Protein AF-A0A1Z8S0R2-F1 (afdb_monomer_lite)

Foldseek 3Di:
DVVLVVCVVVVNNLVSQLVVQLALVSQVVCVVVQFHRDDPNDGHPVRVVVCVVVVVPGSCNVVVVVCVVVVVVVVVVVCVVVCVVVVVVVVVVVVVVVVVVVVVVVVVVVVVVVVVVVVVVVVVVVCVVPDDDDDDDDDDDDDDDDPPPDDDPPDDDD

Sequence (158 aa):
MKLSKLLNDYGMKVAAVAMLCQDPRVFEAMEQAGTPCPFEGKIGSDAKAQWNKYDIERPDYDKYVEKMDDRLKIDERIMKEEGILEENESLKTDINTVAKENKKLEKQIEKLEKMQLDLVKEADKKSQVTGVKLDEVVVEELPPYDVHEGFEEKKSKD

Structure (mmCIF, N/CA/C/O backbone):
data_AF-A0A1Z8S0R2-F1
#
_entry.id   AF-A0A1Z8S0R2-F1
#
loop_
_atom_site.group_PDB
_atom_site.id
_atom_site.type_symbol
_atom_site.label_atom_id
_atom_site.label_alt_id
_atom_site.label_comp_id
_atom_site.label_asym_id
_atom_site.label_entity_id
_atom_site.label_seq_id
_atom_site.pdbx_PDB_ins_code
_atom_site.Cartn_x
_atom_site.Cartn_y
_atom_site.Cartn_z
_atom_site.occupancy
_atom_site.B_iso_or_equiv
_atom_site.auth_seq_id
_atom_site.auth_comp_id
_atom_site.auth_asym_id
_atom_site.auth_atom_id
_atom_site.pdbx_PDB_model_num
ATOM 1 N N . MET A 1 1 ? 23.336 -1.175 -15.674 1.00 65.88 1 MET A N 1
ATOM 2 C CA . MET A 1 1 ? 22.489 -0.029 -16.093 1.00 65.88 1 MET A CA 1
ATOM 3 C C . MET A 1 1 ? 22.580 0.377 -17.575 1.00 65.88 1 MET A C 1
ATOM 5 O O . MET A 1 1 ? 21.781 1.204 -17.993 1.00 65.88 1 MET A O 1
ATOM 9 N N . LYS A 1 2 ? 23.460 -0.197 -18.420 1.00 84.75 2 LYS A N 1
ATOM 10 C CA . LYS A 1 2 ? 23.500 0.159 -19.860 1.00 84.75 2 LYS A CA 1
ATOM 11 C C . LYS A 1 2 ? 22.214 -0.215 -20.622 1.00 84.75 2 LYS A C 1
ATOM 13 O O . LYS A 1 2 ? 21.801 0.520 -21.510 1.00 84.75 2 LYS A O 1
ATOM 18 N N . LEU A 1 3 ? 21.564 -1.316 -20.234 1.00 87.62 3 LEU A N 1
ATOM 19 C CA . LEU A 1 3 ? 20.346 -1.808 -20.884 1.00 87.62 3 LEU A CA 1
ATOM 20 C C . LEU A 1 3 ? 19.132 -0.894 -20.657 1.00 87.62 3 LEU A C 1
ATOM 22 O O . LEU A 1 3 ? 18.419 -0.593 -21.604 1.00 87.62 3 LEU A O 1
ATOM 26 N N . SER A 1 4 ? 18.931 -0.392 -19.435 1.00 89.50 4 SER A N 1
ATOM 27 C CA . SER A 1 4 ? 17.806 0.500 -19.119 1.00 89.50 4 SER A CA 1
ATOM 28 C C . SER A 1 4 ? 17.849 1.792 -19.940 1.00 89.50 4 SER A C 1
ATOM 30 O O . SER A 1 4 ? 16.819 2.242 -20.428 1.00 89.50 4 SER A O 1
ATOM 32 N N . LYS A 1 5 ? 19.047 2.353 -20.167 1.00 92.19 5 LYS A N 1
ATOM 33 C CA . LYS A 1 5 ? 19.219 3.518 -21.045 1.00 92.19 5 LYS A CA 1
ATOM 34 C C . LYS A 1 5 ? 18.800 3.203 -22.484 1.00 92.19 5 LYS A C 1
ATOM 36 O O . LYS A 1 5 ? 18.013 3.945 -23.053 1.00 92.19 5 LYS A O 1
ATOM 41 N N . LEU A 1 6 ? 19.265 2.080 -23.031 1.00 93.88 6 LEU A N 1
ATOM 42 C CA . LEU A 1 6 ? 18.921 1.653 -24.388 1.00 93.88 6 LEU A CA 1
ATOM 43 C C . LEU A 1 6 ? 17.405 1.436 -24.563 1.00 93.88 6 LEU A C 1
ATOM 45 O O . LEU A 1 6 ? 16.828 1.898 -25.541 1.00 93.88 6 LEU A O 1
ATOM 49 N N . LEU A 1 7 ? 16.747 0.776 -23.602 1.00 94.19 7 LEU A N 1
ATOM 50 C CA . LEU A 1 7 ? 15.291 0.576 -23.618 1.00 94.19 7 LEU A CA 1
ATOM 51 C C . LEU A 1 7 ? 14.530 1.908 -23.592 1.00 94.19 7 LEU A C 1
ATOM 53 O O . LEU A 1 7 ? 13.538 2.065 -24.302 1.00 94.19 7 LEU A O 1
ATOM 57 N N . ASN A 1 8 ? 15.009 2.872 -22.805 1.00 93.88 8 ASN A N 1
ATOM 58 C CA . ASN A 1 8 ? 14.423 4.205 -22.747 1.00 93.88 8 ASN A CA 1
ATOM 59 C C . ASN A 1 8 ? 14.596 4.965 -24.072 1.00 93.88 8 ASN A C 1
ATOM 61 O O . ASN A 1 8 ? 13.645 5.591 -24.538 1.00 93.88 8 ASN A O 1
ATOM 65 N N . ASP A 1 9 ? 15.774 4.870 -24.693 1.00 95.25 9 ASP A N 1
ATOM 66 C CA . ASP A 1 9 ? 16.077 5.514 -25.977 1.00 95.25 9 ASP A CA 1
ATOM 67 C C . ASP A 1 9 ? 15.225 4.917 -27.123 1.00 95.25 9 ASP A C 1
ATOM 69 O O . ASP A 1 9 ? 14.804 5.645 -28.019 1.00 95.25 9 ASP A O 1
ATOM 73 N N . TYR A 1 10 ? 14.861 3.629 -27.049 1.00 95.19 10 TYR A N 1
ATOM 74 C CA . TYR A 1 10 ? 13.882 2.989 -27.948 1.00 95.19 10 TYR A CA 1
ATOM 75 C C . TYR A 1 10 ? 12.407 3.295 -27.617 1.00 95.19 10 TYR A C 1
ATOM 77 O O . TYR A 1 10 ? 11.504 2.724 -28.226 1.00 95.19 10 TYR A O 1
ATOM 85 N N . GLY A 1 11 ? 12.130 4.176 -26.652 1.00 93.88 11 GLY A N 1
ATOM 86 C CA . GLY A 1 11 ? 10.770 4.575 -26.276 1.00 93.88 11 GLY A CA 1
ATOM 87 C C . GLY A 1 11 ? 10.056 3.627 -25.305 1.00 93.88 11 GLY A C 1
ATOM 88 O O . GLY A 1 11 ? 8.935 3.914 -24.886 1.00 93.88 11 GLY A O 1
ATOM 89 N N . MET A 1 12 ? 10.697 2.541 -24.861 1.00 94.69 12 MET A N 1
ATOM 90 C CA . MET A 1 12 ? 10.142 1.585 -23.893 1.00 94.69 12 MET A CA 1
ATOM 91 C C . MET A 1 12 ? 10.395 2.035 -22.443 1.00 94.69 12 MET A C 1
ATOM 93 O O . MET A 1 12 ? 11.075 1.365 -21.665 1.00 94.69 12 MET A O 1
ATOM 97 N N . LYS A 1 13 ? 9.838 3.191 -22.061 1.00 92.25 13 LYS A N 1
ATOM 98 C CA . LYS A 1 13 ? 10.105 3.847 -20.764 1.00 92.25 13 LYS A CA 1
ATOM 99 C C . LYS A 1 13 ? 9.749 2.976 -19.555 1.00 92.25 13 LYS A C 1
ATOM 101 O O . LYS A 1 13 ? 10.545 2.849 -18.633 1.00 92.25 13 LYS A O 1
ATOM 106 N N . VAL A 1 14 ? 8.576 2.340 -19.572 1.00 92.88 14 VAL A N 1
ATOM 107 C CA . VAL A 1 14 ? 8.114 1.494 -18.455 1.00 92.88 14 VAL A CA 1
ATOM 108 C C . VAL A 1 14 ? 9.000 0.257 -18.304 1.00 92.88 14 VAL A C 1
ATOM 110 O O . VAL A 1 14 ? 9.365 -0.097 -17.187 1.00 92.88 14 VAL A O 1
ATOM 113 N N . ALA A 1 15 ? 9.427 -0.350 -19.415 1.00 92.62 15 ALA A N 1
ATOM 114 C CA . ALA A 1 15 ? 10.353 -1.480 -19.387 1.00 92.62 15 ALA A CA 1
ATOM 115 C C . ALA A 1 15 ? 11.735 -1.069 -18.853 1.00 92.62 15 ALA A C 1
ATOM 117 O O . ALA A 1 15 ? 12.325 -1.781 -18.045 1.00 92.62 15 ALA A O 1
ATOM 118 N N . ALA A 1 16 ? 12.239 0.104 -19.251 1.00 95.12 16 ALA A N 1
ATOM 119 C CA . ALA A 1 16 ? 13.491 0.643 -18.727 1.00 95.12 16 ALA A CA 1
ATOM 120 C C . ALA A 1 16 ? 13.449 0.828 -17.202 1.00 95.12 16 ALA A C 1
ATOM 122 O O . ALA A 1 16 ? 14.397 0.442 -16.518 1.00 95.12 16 ALA A O 1
ATOM 123 N N . VAL A 1 17 ? 12.348 1.379 -16.681 1.00 93.38 17 VAL A N 1
ATOM 124 C CA . VAL A 1 17 ? 12.120 1.563 -15.241 1.00 93.38 17 VAL A CA 1
ATOM 125 C C . VAL A 1 17 ? 11.989 0.217 -14.528 1.00 93.38 17 VAL A C 1
ATOM 127 O O . VAL A 1 17 ? 12.672 0.002 -13.532 1.00 93.38 17 VAL A O 1
ATOM 130 N N . ALA A 1 18 ? 11.214 -0.728 -15.066 1.00 94.00 18 ALA A N 1
ATOM 131 C CA . ALA A 1 18 ? 11.069 -2.068 -14.493 1.00 94.00 18 ALA A CA 1
ATOM 132 C C . ALA A 1 18 ? 12.415 -2.810 -14.371 1.00 94.00 18 ALA A C 1
ATOM 134 O O . ALA A 1 18 ? 12.661 -3.496 -13.381 1.00 94.00 18 ALA A O 1
ATOM 135 N N . MET A 1 19 ? 13.324 -2.614 -15.334 1.00 93.62 19 MET A N 1
ATOM 136 C CA . MET A 1 19 ? 14.688 -3.150 -15.258 1.00 93.62 19 MET A CA 1
ATOM 137 C C . MET A 1 19 ? 15.540 -2.495 -14.165 1.00 93.62 19 MET A C 1
ATOM 139 O O . MET A 1 19 ? 16.442 -3.137 -13.636 1.00 93.62 19 MET A O 1
ATOM 143 N N . LEU A 1 20 ? 15.305 -1.218 -13.847 1.00 93.88 20 LEU A N 1
ATOM 144 C CA . LEU A 1 20 ? 16.002 -0.530 -12.754 1.00 93.88 20 LEU A CA 1
ATOM 145 C C . LEU A 1 20 ? 15.448 -0.942 -11.388 1.00 93.88 20 LEU A C 1
ATOM 147 O O . LEU A 1 20 ? 16.223 -1.093 -10.451 1.00 93.88 20 LEU A O 1
ATOM 151 N N . CYS A 1 21 ? 14.140 -1.182 -11.303 1.00 94.25 21 CYS A N 1
ATOM 152 C CA . CYS A 1 21 ? 13.443 -1.625 -10.097 1.00 94.25 21 CYS A CA 1
ATOM 153 C C . CYS A 1 21 ? 13.910 -2.979 -9.552 1.00 94.25 21 CYS A C 1
ATOM 155 O O . CYS A 1 21 ? 13.606 -3.293 -8.413 1.00 94.25 21 CYS A O 1
ATOM 157 N N . GLN A 1 22 ? 14.670 -3.758 -10.326 1.00 91.69 22 GLN A N 1
ATOM 158 C CA . GLN A 1 22 ? 15.323 -4.978 -9.839 1.00 91.69 22 GLN A CA 1
ATOM 159 C C . GLN A 1 22 ? 16.420 -4.687 -8.799 1.00 91.69 22 GLN A C 1
ATOM 161 O O . GLN A 1 22 ? 16.815 -5.578 -8.055 1.00 91.69 22 GLN A O 1
ATOM 166 N N . ASP A 1 23 ? 16.947 -3.457 -8.753 1.00 94.12 23 ASP A N 1
ATOM 167 C CA . ASP A 1 23 ? 17.846 -3.031 -7.682 1.00 94.12 23 ASP A CA 1
ATOM 168 C C . ASP A 1 23 ? 17.012 -2.609 -6.456 1.00 94.12 23 ASP A C 1
ATOM 170 O O . ASP A 1 23 ? 16.244 -1.646 -6.564 1.00 94.12 23 ASP A O 1
ATOM 174 N N . PRO A 1 24 ? 17.186 -3.245 -5.280 1.00 93.75 24 PRO A N 1
ATOM 175 C CA . PRO A 1 24 ? 16.420 -2.922 -4.073 1.00 93.75 24 PRO A CA 1
ATOM 176 C C . PRO A 1 24 ? 16.511 -1.448 -3.681 1.00 93.75 24 PRO A C 1
ATOM 178 O O . PRO A 1 24 ? 15.556 -0.876 -3.173 1.00 93.75 24 PRO A O 1
ATOM 181 N N . ARG A 1 25 ? 17.642 -0.788 -3.951 1.00 93.62 25 ARG A N 1
ATOM 182 C CA . ARG A 1 25 ? 17.816 0.633 -3.617 1.00 93.62 25 ARG A CA 1
ATOM 183 C C . ARG A 1 25 ? 16.952 1.525 -4.497 1.00 93.62 25 ARG A C 1
ATOM 185 O O . ARG A 1 25 ? 16.476 2.558 -4.040 1.00 93.62 25 ARG A O 1
ATOM 192 N N . VAL A 1 26 ? 16.782 1.142 -5.763 1.00 94.75 26 VAL A N 1
ATOM 193 C CA . VAL A 1 26 ? 15.898 1.855 -6.688 1.00 94.75 26 VAL A CA 1
ATOM 194 C C . VAL A 1 26 ? 14.451 1.595 -6.299 1.00 94.75 26 VAL A C 1
ATOM 196 O O . VAL A 1 26 ? 13.682 2.547 -6.250 1.00 94.75 26 VAL A O 1
ATOM 199 N N . PHE A 1 27 ? 14.105 0.349 -5.968 1.00 95.75 27 PHE A N 1
ATOM 200 C CA . PHE A 1 27 ? 12.771 -0.009 -5.492 1.00 95.75 27 PHE A CA 1
ATOM 201 C C . PHE A 1 27 ? 12.371 0.803 -4.250 1.00 95.75 27 PHE A C 1
ATOM 203 O O . PHE A 1 27 ? 11.362 1.503 -4.282 1.00 95.75 27 PHE A O 1
ATOM 210 N N . GLU A 1 28 ? 13.213 0.810 -3.208 1.00 93.62 28 GLU A N 1
ATOM 211 C CA . GLU A 1 28 ? 12.988 1.584 -1.978 1.00 93.62 28 GLU A CA 1
ATOM 212 C C . GLU A 1 28 ? 12.843 3.089 -2.269 1.00 93.62 28 GLU A C 1
ATOM 214 O O . GLU A 1 28 ? 11.928 3.735 -1.761 1.00 93.62 28 GLU A O 1
ATOM 219 N N . ALA A 1 29 ? 13.715 3.661 -3.110 1.00 95.12 29 ALA A N 1
ATOM 220 C CA . ALA A 1 29 ? 13.660 5.082 -3.459 1.00 95.12 29 ALA A CA 1
ATOM 221 C C . ALA A 1 29 ? 12.394 5.444 -4.251 1.00 95.12 29 ALA A C 1
ATOM 223 O O . ALA A 1 29 ? 11.794 6.494 -4.026 1.00 95.12 29 ALA A O 1
ATOM 224 N N . MET A 1 30 ? 11.979 4.578 -5.174 1.00 94.94 30 MET A N 1
ATOM 225 C CA . MET A 1 30 ? 10.772 4.766 -5.974 1.00 94.94 30 MET A CA 1
ATOM 226 C C . MET A 1 30 ? 9.501 4.658 -5.128 1.00 94.94 30 MET A C 1
ATOM 228 O O . MET A 1 30 ? 8.589 5.469 -5.300 1.00 94.94 30 MET A O 1
ATOM 232 N N . GLU A 1 31 ? 9.464 3.714 -4.186 1.00 93.19 31 GLU A N 1
ATOM 233 C CA . GLU A 1 31 ? 8.360 3.559 -3.237 1.00 93.19 31 GLU A CA 1
ATOM 234 C C . GLU A 1 31 ? 8.256 4.776 -2.305 1.00 93.19 31 GLU A C 1
ATOM 236 O O . GLU A 1 31 ? 7.170 5.327 -2.124 1.00 93.19 31 GLU A O 1
ATOM 241 N N . GLN A 1 32 ? 9.389 5.266 -1.788 1.00 92.12 32 GLN A N 1
ATOM 242 C CA . GLN A 1 32 ? 9.447 6.487 -0.972 1.00 92.12 32 GLN A CA 1
ATOM 243 C C . GLN A 1 32 ? 9.019 7.738 -1.747 1.00 92.12 32 GLN A C 1
ATOM 245 O O . GLN A 1 32 ? 8.388 8.629 -1.182 1.00 92.12 32 GLN A O 1
ATOM 250 N N . ALA A 1 33 ? 9.321 7.803 -3.045 1.00 94.94 33 ALA A N 1
ATOM 251 C CA . ALA A 1 33 ? 8.892 8.891 -3.919 1.00 94.94 33 ALA A CA 1
ATOM 252 C C . ALA A 1 33 ? 7.398 8.820 -4.303 1.00 94.94 33 ALA A C 1
ATOM 254 O O . ALA A 1 33 ? 6.909 9.703 -5.007 1.00 94.94 33 ALA A O 1
ATOM 255 N N . GLY A 1 34 ? 6.664 7.783 -3.877 1.00 93.25 34 GLY A N 1
ATOM 256 C CA . GLY A 1 34 ? 5.253 7.590 -4.228 1.00 93.25 34 GLY A CA 1
ATOM 257 C C . GLY A 1 34 ? 5.033 7.156 -5.680 1.00 93.25 34 GLY A C 1
ATOM 258 O O . GLY A 1 34 ? 3.914 7.211 -6.188 1.00 93.25 34 GLY A O 1
ATOM 259 N N . THR A 1 35 ? 6.092 6.710 -6.354 1.00 94.94 35 THR A N 1
ATOM 260 C CA . THR A 1 35 ? 6.076 6.238 -7.740 1.00 94.94 35 THR A CA 1
ATOM 261 C C . THR A 1 35 ? 6.436 4.754 -7.761 1.00 94.94 35 THR A C 1
ATOM 263 O O . THR A 1 35 ? 7.557 4.418 -8.135 1.00 94.94 35 THR A O 1
ATOM 266 N N . PRO A 1 36 ? 5.535 3.858 -7.322 1.00 95.12 36 PRO A N 1
ATOM 267 C CA . PRO A 1 36 ? 5.842 2.442 -7.140 1.00 95.12 36 PRO A CA 1
ATOM 268 C C . PRO A 1 36 ? 6.301 1.782 -8.444 1.00 95.12 36 PRO A C 1
ATOM 270 O O . PRO A 1 36 ? 5.844 2.118 -9.544 1.00 95.12 36 PRO A O 1
ATOM 273 N N . CYS A 1 37 ? 7.205 0.817 -8.305 1.00 96.62 37 CYS A N 1
ATOM 274 C CA . CYS A 1 37 ? 7.776 0.072 -9.418 1.00 96.62 37 CYS A CA 1
ATOM 275 C C . CYS A 1 37 ? 6.710 -0.720 -10.199 1.00 96.62 37 CYS A C 1
ATOM 277 O O . CYS A 1 37 ? 5.848 -1.339 -9.575 1.00 96.62 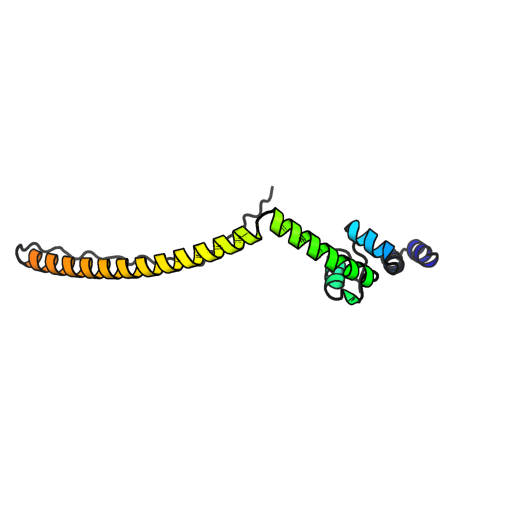37 CYS A O 1
ATOM 279 N N . PRO A 1 38 ? 6.763 -0.758 -11.546 1.00 96.19 38 PRO A N 1
ATOM 280 C CA . PRO A 1 38 ? 5.839 -1.560 -12.348 1.00 96.19 38 PRO A CA 1
ATOM 281 C C . PRO A 1 38 ? 5.892 -3.050 -11.988 1.00 96.19 38 PRO A C 1
ATOM 283 O O . PRO A 1 38 ? 6.972 -3.580 -11.733 1.00 96.19 38 PRO A O 1
ATOM 286 N N . PHE A 1 39 ? 4.745 -3.728 -12.041 1.00 95.44 39 PHE A N 1
ATOM 287 C CA . PHE A 1 39 ? 4.624 -5.160 -11.743 1.00 95.44 39 PHE A CA 1
ATOM 288 C C . PHE A 1 39 ? 3.618 -5.816 -12.685 1.00 95.44 39 PHE A C 1
ATOM 290 O O . PHE A 1 39 ? 2.488 -5.349 -12.776 1.00 95.44 39 PHE A O 1
ATOM 297 N N . GLU A 1 40 ? 4.025 -6.853 -13.421 1.00 92.44 40 GLU A N 1
ATOM 298 C CA . GLU A 1 40 ? 3.156 -7.630 -14.330 1.00 92.44 40 GLU A CA 1
ATOM 299 C C . GLU A 1 40 ? 2.235 -6.786 -15.243 1.00 92.44 40 GLU A C 1
ATOM 301 O O . GLU A 1 40 ? 1.060 -7.079 -15.457 1.00 92.44 40 GLU A O 1
ATOM 306 N N . GLY A 1 41 ? 2.761 -5.682 -15.783 1.00 91.31 41 GLY A N 1
ATOM 307 C CA . GLY A 1 41 ? 2.002 -4.773 -16.654 1.00 91.31 41 GLY A CA 1
ATOM 308 C C . GLY A 1 41 ? 1.088 -3.782 -15.921 1.00 91.31 41 GLY A C 1
ATOM 309 O O . GLY A 1 41 ? 0.452 -2.950 -16.568 1.00 91.31 41 GLY A O 1
ATOM 310 N N . LYS A 1 42 ? 1.046 -3.815 -14.587 1.00 94.38 42 LYS A N 1
ATOM 311 C CA . LYS A 1 42 ? 0.440 -2.786 -13.735 1.00 94.38 42 LYS A CA 1
ATOM 312 C C . LYS A 1 42 ? 1.445 -1.678 -13.423 1.00 94.38 42 LYS A C 1
ATOM 314 O O . LYS A 1 42 ? 2.654 -1.910 -13.351 1.00 94.38 42 LYS A O 1
ATOM 319 N N . ILE A 1 43 ? 0.930 -0.468 -13.216 1.00 94.56 43 ILE A N 1
ATOM 320 C CA . ILE A 1 43 ? 1.698 0.733 -12.855 1.00 94.56 43 ILE A CA 1
ATOM 321 C C . ILE A 1 43 ? 0.979 1.501 -11.741 1.00 94.56 43 ILE A C 1
ATOM 323 O O . ILE A 1 43 ? -0.231 1.358 -11.571 1.00 94.56 43 ILE A O 1
ATOM 327 N N . GLY A 1 44 ? 1.705 2.334 -10.995 1.00 93.88 44 GLY A N 1
ATOM 328 C CA . GLY A 1 44 ? 1.105 3.199 -9.975 1.00 93.88 44 GLY A CA 1
ATOM 329 C C . GLY A 1 44 ? 0.455 2.415 -8.830 1.00 93.88 44 GLY A C 1
ATOM 330 O O . GLY A 1 44 ? 1.001 1.416 -8.361 1.00 93.88 44 GLY A O 1
ATOM 331 N N . SER A 1 45 ? -0.720 2.862 -8.381 1.00 94.75 45 SER A N 1
ATOM 332 C CA . SER A 1 45 ? -1.456 2.250 -7.263 1.00 94.75 45 SER A CA 1
ATOM 333 C C . SER A 1 45 ? -1.738 0.763 -7.472 1.00 94.75 45 SER A C 1
ATOM 335 O O . SER A 1 45 ? -1.623 -0.017 -6.529 1.00 94.75 45 SER A O 1
ATOM 337 N N . ASP A 1 46 ? -2.044 0.358 -8.705 1.00 95.50 46 ASP A N 1
ATOM 338 C CA . ASP A 1 46 ? -2.327 -1.039 -9.031 1.00 95.50 46 ASP A CA 1
ATOM 339 C C . ASP A 1 46 ? -1.078 -1.908 -8.874 1.00 95.50 46 ASP A C 1
ATOM 341 O O . ASP A 1 46 ? -1.163 -3.022 -8.362 1.00 95.50 46 ASP A O 1
ATOM 345 N N . ALA A 1 47 ? 0.092 -1.394 -9.273 1.00 95.94 47 ALA A N 1
ATOM 346 C CA . ALA A 1 47 ? 1.358 -2.093 -9.069 1.00 95.94 47 ALA A CA 1
ATOM 347 C C . ALA A 1 47 ? 1.688 -2.210 -7.579 1.00 95.94 47 ALA A C 1
ATOM 349 O O . ALA A 1 47 ? 2.055 -3.285 -7.118 1.00 95.94 47 ALA A O 1
ATOM 350 N N . LYS A 1 48 ? 1.482 -1.135 -6.809 1.00 95.00 48 LYS A N 1
ATOM 351 C CA . LYS A 1 48 ? 1.664 -1.153 -5.352 1.00 95.00 48 LYS A CA 1
ATOM 352 C C . LYS A 1 48 ? 0.767 -2.188 -4.675 1.00 95.00 48 LYS A C 1
ATOM 354 O O . LYS A 1 48 ? 1.228 -2.923 -3.810 1.00 95.00 48 LYS A O 1
ATOM 359 N N . ALA A 1 49 ? -0.496 -2.284 -5.086 1.00 95.88 49 ALA A N 1
ATOM 360 C CA . ALA A 1 49 ? -1.411 -3.290 -4.560 1.00 95.88 49 ALA A CA 1
ATOM 361 C C . ALA A 1 49 ? -0.930 -4.722 -4.858 1.00 95.88 49 ALA A C 1
ATOM 363 O O . ALA A 1 49 ? -1.012 -5.579 -3.981 1.00 95.88 49 ALA A O 1
ATOM 364 N N . GLN A 1 50 ? -0.391 -4.978 -6.056 1.00 95.56 50 GLN A N 1
ATOM 365 C CA . GLN A 1 50 ? 0.185 -6.286 -6.390 1.00 95.56 50 GLN A CA 1
ATOM 366 C C . GLN A 1 50 ? 1.454 -6.582 -5.585 1.00 95.56 50 GLN A C 1
ATOM 368 O O . GLN A 1 50 ? 1.555 -7.660 -5.013 1.00 95.56 50 GLN A O 1
ATOM 373 N N . TRP A 1 51 ? 2.368 -5.619 -5.452 1.00 95.00 51 TRP A N 1
ATOM 374 C CA . TRP A 1 51 ? 3.563 -5.775 -4.618 1.00 95.00 51 TRP A CA 1
ATOM 375 C C . TRP A 1 51 ? 3.239 -6.012 -3.145 1.00 95.00 51 TRP A C 1
ATOM 377 O O . TRP A 1 51 ? 3.955 -6.746 -2.483 1.00 95.00 51 TRP A O 1
ATOM 387 N N . ASN A 1 52 ? 2.165 -5.421 -2.622 1.00 92.88 52 ASN A N 1
ATOM 388 C CA . ASN A 1 52 ? 1.710 -5.698 -1.259 1.00 92.88 52 ASN A CA 1
ATOM 389 C C . ASN A 1 52 ? 1.087 -7.094 -1.121 1.00 92.88 52 ASN A C 1
ATOM 391 O O . ASN A 1 52 ? 1.100 -7.662 -0.035 1.00 92.88 52 ASN A O 1
ATOM 395 N N . LYS A 1 53 ? 0.507 -7.631 -2.200 1.00 95.06 53 LYS A N 1
ATOM 396 C CA . LYS A 1 53 ? -0.095 -8.969 -2.225 1.00 95.06 53 LYS A CA 1
ATOM 397 C C . LYS A 1 53 ? 0.958 -10.071 -2.363 1.00 95.06 53 LYS A C 1
ATOM 399 O O . LYS A 1 53 ? 0.809 -11.123 -1.751 1.00 95.06 53 LYS A O 1
ATOM 404 N N . TYR A 1 54 ? 1.983 -9.830 -3.176 1.00 94.44 54 TYR A N 1
ATOM 405 C CA . TYR A 1 54 ? 3.113 -10.726 -3.425 1.00 94.44 54 TYR A CA 1
ATOM 406 C C . TYR A 1 54 ? 4.391 -10.107 -2.846 1.00 94.44 54 TYR A C 1
ATOM 408 O O . TYR A 1 54 ? 5.374 -9.864 -3.542 1.00 94.44 54 TYR A O 1
ATOM 416 N N . ASP A 1 55 ? 4.349 -9.793 -1.555 1.00 90.44 55 ASP A N 1
ATOM 417 C CA . ASP A 1 55 ? 5.381 -9.030 -0.852 1.00 90.44 55 ASP A CA 1
ATOM 418 C C . ASP A 1 55 ? 6.751 -9.713 -0.832 1.00 90.44 55 ASP A C 1
ATOM 420 O O . ASP A 1 55 ? 7.762 -9.016 -0.910 1.00 90.44 55 ASP A O 1
ATOM 424 N N . ILE A 1 56 ? 6.778 -11.048 -0.798 1.00 93.31 56 ILE A N 1
ATOM 425 C CA . ILE A 1 56 ? 7.988 -11.886 -0.864 1.00 93.31 56 ILE A CA 1
ATOM 426 C C . ILE A 1 56 ? 8.742 -11.705 -2.189 1.00 93.31 56 ILE A C 1
ATOM 428 O O . ILE A 1 56 ? 9.958 -11.866 -2.239 1.00 93.31 56 ILE A O 1
ATOM 432 N N . GLU A 1 57 ? 8.048 -11.351 -3.273 1.00 92.19 57 GLU A N 1
ATOM 433 C CA . GLU A 1 57 ? 8.679 -11.140 -4.581 1.00 92.19 57 GLU A CA 1
ATOM 434 C C . GLU A 1 57 ? 9.351 -9.767 -4.692 1.00 92.19 57 GLU A C 1
ATOM 436 O O . GLU A 1 57 ? 10.040 -9.488 -5.679 1.00 92.19 57 GLU A O 1
ATOM 441 N N . ARG A 1 58 ? 9.157 -8.886 -3.700 1.00 93.75 58 ARG A N 1
ATOM 442 C CA . ARG A 1 58 ? 9.731 -7.544 -3.735 1.00 93.75 58 ARG A CA 1
ATOM 443 C C . ARG A 1 58 ? 11.259 -7.605 -3.679 1.00 93.75 58 ARG A C 1
ATOM 445 O O . ARG A 1 58 ? 11.816 -8.271 -2.805 1.00 93.75 58 ARG A O 1
ATOM 452 N N . PRO A 1 59 ? 11.959 -6.832 -4.526 1.00 94.50 59 PRO A N 1
ATOM 453 C CA . PRO A 1 59 ? 13.419 -6.770 -4.517 1.00 94.50 59 PRO A CA 1
ATOM 454 C C . PRO A 1 59 ? 14.030 -6.354 -3.171 1.00 94.50 59 PRO A C 1
ATOM 456 O O . PRO A 1 59 ? 15.174 -6.706 -2.895 1.00 94.50 59 PRO A O 1
ATOM 459 N N . ASP A 1 60 ? 13.299 -5.603 -2.340 1.00 93.06 60 ASP A N 1
ATOM 460 C CA . ASP A 1 60 ? 13.728 -5.119 -1.024 1.00 93.06 60 ASP A CA 1
ATOM 461 C C . ASP A 1 60 ? 13.194 -5.946 0.162 1.00 93.06 60 ASP A C 1
ATOM 463 O O . ASP A 1 60 ? 13.369 -5.525 1.307 1.00 93.06 60 ASP A O 1
ATOM 467 N N . TYR A 1 61 ? 12.572 -7.109 -0.083 1.00 92.50 61 TYR A N 1
ATOM 468 C CA . TYR A 1 61 ? 11.860 -7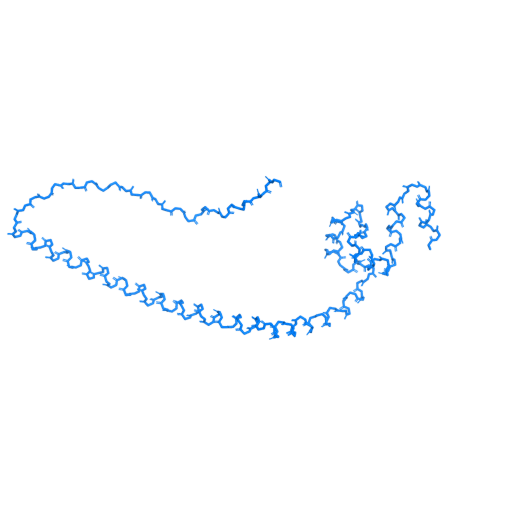.884 0.941 1.00 92.50 61 TYR A CA 1
ATOM 469 C C . TYR A 1 61 ? 12.693 -8.147 2.202 1.00 92.50 61 TYR A C 1
ATOM 471 O O . TYR A 1 61 ? 12.244 -7.817 3.299 1.00 92.50 61 TYR A O 1
ATOM 479 N N . ASP A 1 62 ? 13.922 -8.650 2.060 1.00 90.19 62 ASP A N 1
ATOM 480 C CA . ASP A 1 62 ? 14.783 -8.988 3.203 1.00 90.19 62 ASP A CA 1
ATOM 481 C C . ASP A 1 62 ? 15.004 -7.778 4.125 1.00 90.19 62 ASP A C 1
ATOM 483 O O . ASP A 1 62 ? 14.776 -7.836 5.332 1.00 90.19 62 ASP A O 1
ATOM 487 N N . LYS A 1 63 ? 15.354 -6.628 3.538 1.00 87.56 63 LYS A N 1
ATOM 488 C CA . LYS A 1 63 ? 15.573 -5.377 4.280 1.00 87.56 63 LYS A CA 1
ATOM 489 C C . LYS A 1 63 ? 14.288 -4.796 4.845 1.00 87.56 63 LYS A C 1
ATOM 491 O O . LYS A 1 63 ? 14.319 -4.101 5.863 1.00 87.56 63 LYS A O 1
ATOM 496 N N . TYR A 1 64 ? 13.174 -4.983 4.142 1.00 86.94 64 TYR A N 1
ATOM 497 C CA . TYR A 1 64 ? 11.870 -4.559 4.620 1.00 86.94 64 TYR A CA 1
ATOM 498 C C . TYR A 1 64 ? 11.517 -5.322 5.897 1.00 86.94 64 TYR A C 1
ATOM 500 O O . TYR A 1 64 ? 11.181 -4.681 6.891 1.00 86.94 64 TYR A O 1
ATOM 508 N N . VAL A 1 65 ? 11.667 -6.651 5.888 1.00 88.94 65 VAL A N 1
ATOM 509 C CA . VAL A 1 65 ? 11.365 -7.536 7.022 1.00 88.94 65 VAL A CA 1
ATOM 510 C C . VAL A 1 65 ? 12.299 -7.282 8.204 1.00 88.94 65 VAL A C 1
ATOM 512 O O . VAL A 1 65 ? 11.808 -7.151 9.320 1.00 88.94 65 VAL A O 1
ATOM 515 N N . GLU A 1 66 ? 13.605 -7.106 7.980 1.00 88.12 66 GLU A N 1
ATOM 516 C CA . GLU A 1 66 ? 14.565 -6.768 9.050 1.00 88.12 66 GLU A CA 1
ATOM 517 C C . GLU A 1 66 ? 14.142 -5.531 9.859 1.00 88.12 66 GLU A C 1
ATOM 519 O O . GLU A 1 66 ? 14.325 -5.474 11.073 1.00 88.12 66 GLU A O 1
ATOM 524 N N . LYS A 1 67 ? 13.535 -4.537 9.200 1.00 85.25 67 LYS A N 1
ATOM 525 C CA . LYS A 1 67 ? 13.075 -3.300 9.846 1.00 85.25 67 LYS A CA 1
ATOM 526 C C . LYS A 1 67 ? 11.709 -3.441 10.525 1.00 85.25 67 LYS A C 1
ATOM 528 O O . LYS A 1 67 ? 11.322 -2.527 11.253 1.00 85.25 67 LYS A O 1
ATOM 533 N N . MET A 1 68 ? 10.954 -4.514 10.281 1.00 83.81 68 MET A N 1
ATOM 534 C CA . MET A 1 68 ? 9.606 -4.674 10.842 1.00 83.81 68 MET A CA 1
ATOM 535 C C . MET A 1 68 ? 9.642 -4.856 12.355 1.00 83.81 68 MET A C 1
ATOM 537 O O . MET A 1 68 ? 8.888 -4.185 13.052 1.00 83.81 68 MET A O 1
ATOM 541 N N . ASP A 1 69 ? 10.559 -5.673 12.871 1.00 82.56 69 ASP A N 1
ATOM 542 C CA . ASP A 1 69 ? 10.684 -5.901 14.316 1.00 82.56 69 ASP A CA 1
ATOM 543 C C . ASP A 1 69 ? 11.028 -4.614 15.075 1.00 82.56 69 ASP A C 1
ATOM 545 O O . ASP A 1 69 ? 10.521 -4.362 16.169 1.00 82.56 69 ASP A O 1
ATOM 549 N N . ASP A 1 70 ? 11.875 -3.768 14.492 1.00 85.81 70 ASP A N 1
ATOM 550 C CA . ASP A 1 70 ? 12.246 -2.493 15.101 1.00 85.81 70 ASP A CA 1
ATOM 551 C C . ASP A 1 70 ? 11.114 -1.465 15.025 1.00 85.81 70 ASP A C 1
ATOM 553 O O . ASP A 1 70 ? 10.906 -0.721 15.984 1.00 85.81 70 ASP A O 1
ATOM 557 N N . ARG A 1 71 ? 10.337 -1.461 13.934 1.00 88.06 71 ARG A N 1
ATOM 558 C CA . ARG A 1 71 ? 9.113 -0.652 13.826 1.00 88.06 71 ARG A CA 1
ATOM 559 C C . ARG A 1 71 ? 8.085 -1.065 14.873 1.00 88.06 71 ARG A C 1
ATOM 561 O O . ARG A 1 71 ? 7.615 -0.200 15.597 1.00 88.06 71 ARG A O 1
ATOM 568 N N . LEU A 1 72 ? 7.839 -2.365 15.044 1.00 86.75 72 LEU A N 1
ATOM 569 C CA . LEU A 1 72 ? 6.917 -2.879 16.062 1.00 86.75 72 LEU A CA 1
ATOM 570 C C . LEU A 1 72 ? 7.311 -2.426 17.474 1.00 86.75 72 LEU A C 1
ATOM 572 O O . LEU A 1 72 ? 6.465 -1.963 18.232 1.00 86.75 72 LEU A O 1
ATOM 576 N N . LYS A 1 73 ? 8.603 -2.473 17.822 1.00 86.56 73 LYS A N 1
ATOM 577 C CA . LYS A 1 73 ? 9.089 -1.979 19.126 1.00 86.56 73 LYS A CA 1
ATOM 578 C C . LYS A 1 73 ? 8.894 -0.473 19.313 1.00 86.56 73 LYS A C 1
ATOM 580 O O . LYS A 1 73 ? 8.738 -0.017 20.448 1.00 86.56 73 LYS A O 1
ATOM 585 N N . ILE A 1 74 ? 8.995 0.313 18.241 1.00 87.06 74 ILE A N 1
ATOM 586 C CA . ILE A 1 74 ? 8.763 1.762 18.280 1.00 87.06 74 ILE A CA 1
ATOM 587 C C . ILE A 1 74 ? 7.266 2.034 18.425 1.00 87.06 74 ILE A C 1
ATOM 589 O O . ILE A 1 74 ? 6.888 2.789 19.315 1.00 87.06 74 ILE A O 1
ATOM 593 N N . ASP A 1 75 ? 6.432 1.369 17.630 1.00 86.31 75 ASP A N 1
ATOM 594 C CA . ASP A 1 75 ? 4.976 1.506 17.671 1.00 86.31 75 ASP A CA 1
ATOM 595 C C . ASP A 1 75 ? 4.431 1.112 19.053 1.00 86.31 75 ASP A C 1
ATOM 597 O O . ASP A 1 75 ? 3.673 1.867 19.655 1.00 86.31 75 ASP A O 1
ATOM 601 N N . GLU A 1 76 ? 4.900 0.001 19.636 1.00 85.25 76 GLU A N 1
ATOM 602 C CA . GLU A 1 76 ? 4.553 -0.396 21.008 1.00 85.25 76 GLU A CA 1
ATOM 603 C C . GLU A 1 76 ? 4.945 0.654 22.055 1.00 85.25 76 GLU A C 1
ATOM 605 O O . GLU A 1 76 ? 4.263 0.809 23.071 1.00 85.25 76 GLU A O 1
ATOM 610 N N . ARG A 1 77 ? 6.064 1.357 21.849 1.00 85.12 77 ARG A N 1
ATOM 611 C CA . ARG A 1 77 ? 6.502 2.426 22.751 1.00 85.12 77 ARG A CA 1
ATOM 612 C C . ARG A 1 77 ? 5.607 3.649 22.615 1.00 85.12 77 ARG A C 1
ATOM 614 O O . ARG A 1 77 ? 5.152 4.151 23.636 1.00 85.12 77 ARG A O 1
ATOM 621 N N . ILE A 1 78 ? 5.320 4.073 21.386 1.00 83.31 78 ILE A N 1
ATOM 622 C CA . ILE A 1 78 ? 4.422 5.196 21.101 1.00 83.31 78 ILE A CA 1
ATOM 623 C C . ILE A 1 78 ? 3.036 4.911 21.685 1.00 83.31 78 ILE A C 1
ATOM 625 O O . ILE A 1 78 ? 2.519 5.733 22.423 1.00 83.31 78 ILE A O 1
ATOM 629 N N . MET A 1 79 ? 2.478 3.712 21.486 1.00 81.25 79 MET A N 1
ATOM 630 C CA . MET A 1 79 ? 1.174 3.337 22.052 1.00 81.25 79 MET A CA 1
ATOM 631 C C . MET A 1 79 ? 1.129 3.381 23.588 1.00 81.25 79 MET A C 1
ATOM 633 O O . MET A 1 79 ? 0.072 3.647 24.164 1.00 81.25 79 MET A O 1
ATOM 637 N N . LYS A 1 80 ? 2.252 3.093 24.259 1.00 77.56 80 LYS A N 1
ATOM 638 C CA . LYS A 1 80 ? 2.377 3.229 25.719 1.00 77.56 80 LYS A CA 1
ATOM 639 C C . LYS A 1 80 ? 2.510 4.691 26.140 1.00 77.56 80 LYS A C 1
ATOM 641 O O . LYS A 1 80 ? 1.887 5.088 27.115 1.00 77.56 80 LYS A O 1
ATOM 646 N N . GLU A 1 81 ? 3.306 5.480 25.422 1.00 74.81 81 GLU A N 1
ATOM 647 C CA . GLU A 1 81 ? 3.526 6.905 25.708 1.00 74.81 81 GLU A CA 1
ATOM 648 C C . GLU A 1 81 ? 2.282 7.761 25.421 1.00 74.81 81 GLU A C 1
ATOM 650 O O . GLU A 1 81 ? 1.975 8.669 26.188 1.00 74.81 81 GLU A O 1
ATOM 655 N N . GLU A 1 82 ? 1.527 7.442 24.369 1.00 76.00 82 GLU A N 1
ATOM 656 C CA . GLU A 1 82 ? 0.261 8.092 24.010 1.00 76.00 82 GLU A CA 1
ATOM 657 C C . GLU A 1 82 ? -0.918 7.622 24.882 1.00 76.00 82 GLU A C 1
ATOM 659 O O . GLU A 1 82 ? -2.029 8.121 24.730 1.00 76.00 82 GLU A O 1
ATOM 664 N N . GLY A 1 83 ? -0.707 6.670 25.801 1.00 64.75 83 GLY A N 1
ATOM 665 C CA . GLY A 1 83 ? -1.737 6.199 26.736 1.00 64.75 83 GLY A CA 1
ATOM 666 C C . GLY A 1 83 ? -2.859 5.365 26.101 1.00 64.75 83 GLY A C 1
ATOM 667 O O . GLY A 1 83 ? -3.776 4.944 26.801 1.00 64.75 83 GLY A O 1
ATOM 668 N N . ILE A 1 84 ? -2.776 5.058 24.801 1.00 68.81 84 ILE A N 1
ATOM 669 C CA . ILE A 1 84 ? -3.807 4.332 24.036 1.00 68.81 84 ILE A CA 1
ATOM 670 C C . ILE A 1 84 ? -4.080 2.944 24.630 1.00 68.81 84 ILE A C 1
ATOM 672 O O . ILE A 1 84 ? -5.207 2.444 24.573 1.00 68.81 84 ILE A O 1
ATOM 676 N N . LEU A 1 85 ? -3.062 2.288 25.197 1.00 63.12 85 LEU A N 1
ATOM 677 C CA . LEU A 1 85 ? -3.246 0.983 25.835 1.00 63.12 85 LEU A CA 1
ATOM 678 C C . LEU A 1 85 ? -4.071 1.089 27.129 1.00 63.12 85 LEU A C 1
ATOM 680 O O . LEU A 1 85 ? -4.973 0.279 27.336 1.00 63.12 85 LEU A O 1
ATOM 684 N N . GLU A 1 86 ? -3.805 2.105 27.954 1.00 67.31 86 GLU A N 1
ATOM 685 C CA . GLU A 1 86 ? -4.553 2.365 29.190 1.00 67.31 86 GLU A CA 1
ATOM 686 C C . GLU A 1 86 ? -5.988 2.811 28.884 1.00 67.31 86 GLU A C 1
ATOM 688 O O . GLU A 1 86 ? -6.930 2.334 29.516 1.00 67.31 86 GLU A O 1
ATOM 693 N N . GLU A 1 87 ? -6.171 3.655 27.863 1.00 67.25 87 GLU A N 1
ATOM 694 C CA . GLU A 1 87 ? -7.488 4.086 27.387 1.00 67.25 87 GLU A CA 1
ATOM 695 C C . GLU A 1 87 ? -8.315 2.903 26.856 1.00 67.25 87 GLU A C 1
ATOM 697 O O . GLU A 1 87 ? -9.492 2.762 27.177 1.00 67.25 87 GLU A O 1
ATOM 702 N N . ASN A 1 88 ? -7.712 1.976 26.105 1.00 73.19 88 ASN A N 1
ATOM 703 C CA . ASN A 1 88 ? -8.423 0.781 25.639 1.00 73.19 88 ASN A CA 1
ATOM 704 C C . ASN A 1 88 ? -8.842 -0.158 26.781 1.00 73.19 88 ASN A C 1
ATOM 706 O O . ASN A 1 88 ? -9.890 -0.804 26.693 1.00 73.19 88 ASN A O 1
ATOM 710 N N . GLU A 1 89 ? -8.031 -0.292 27.831 1.00 75.88 89 GLU A N 1
ATOM 711 C CA . GLU A 1 89 ? -8.394 -1.101 28.998 1.00 75.88 89 GLU A CA 1
ATOM 712 C C . GLU A 1 89 ? -9.490 -0.437 29.838 1.00 75.88 89 GLU A C 1
ATOM 714 O O . GLU A 1 89 ? -10.460 -1.114 30.198 1.00 75.88 89 GLU A O 1
ATOM 719 N N . SER A 1 90 ? -9.398 0.872 30.088 1.00 74.75 90 SER A N 1
ATOM 720 C CA . SER A 1 90 ? -10.425 1.615 30.827 1.00 74.75 90 SER A CA 1
ATOM 721 C C . SER A 1 90 ? -11.765 1.606 30.086 1.00 74.75 90 SER A C 1
ATOM 723 O O . SER A 1 90 ? -12.775 1.199 30.667 1.00 74.75 90 SER A O 1
ATOM 725 N N . LEU A 1 91 ? -11.771 1.867 28.774 1.00 78.81 91 LEU A N 1
ATOM 726 C CA . LEU A 1 91 ? -12.966 1.779 27.930 1.00 78.81 91 LEU A CA 1
ATOM 727 C C . LEU A 1 91 ? -13.612 0.385 27.979 1.00 78.81 91 LEU A C 1
ATOM 729 O O . LEU A 1 91 ? -14.834 0.267 28.079 1.00 78.81 91 LEU A O 1
ATOM 733 N N . LYS A 1 92 ? -12.820 -0.699 27.967 1.00 81.00 92 LYS A N 1
ATOM 734 C CA . LYS A 1 92 ? -13.354 -2.067 28.132 1.00 81.00 92 LYS A CA 1
ATOM 735 C C . LYS A 1 92 ? -14.008 -2.268 29.497 1.00 81.00 92 LYS A C 1
ATOM 737 O O . LYS A 1 92 ? -15.019 -2.972 29.586 1.00 81.00 92 LYS A O 1
ATOM 742 N N . THR A 1 93 ? -13.443 -1.711 30.567 1.00 80.44 93 THR A N 1
ATOM 743 C CA . THR A 1 93 ? -14.067 -1.791 31.895 1.00 80.44 93 THR A CA 1
ATOM 744 C C . THR A 1 93 ? -15.361 -0.988 31.959 1.00 80.44 93 THR A C 1
ATOM 746 O O . THR A 1 93 ? -16.361 -1.526 32.439 1.00 80.44 93 THR A O 1
ATOM 749 N N . ASP A 1 94 ? -15.382 0.208 31.374 1.00 85.19 94 ASP A N 1
ATOM 750 C CA . ASP A 1 94 ? -16.543 1.098 31.338 1.00 85.19 94 ASP A CA 1
ATOM 751 C C . ASP A 1 94 ? -17.697 0.507 30.518 1.00 85.19 94 ASP A C 1
ATOM 753 O O . ASP A 1 94 ? -18.853 0.532 30.934 1.00 85.19 94 ASP A O 1
ATOM 757 N N . ILE A 1 95 ? -17.409 -0.153 29.395 1.00 88.38 95 ILE A N 1
ATOM 758 C CA . ILE A 1 95 ? -18.431 -0.878 28.624 1.00 88.38 95 ILE A CA 1
ATOM 759 C C . ILE A 1 95 ? -19.059 -2.000 29.465 1.00 88.38 95 ILE A C 1
ATOM 761 O O . ILE A 1 95 ? -20.277 -2.193 29.456 1.00 88.38 95 ILE A O 1
ATOM 765 N N . ASN A 1 96 ? -18.248 -2.746 30.220 1.00 88.06 96 ASN A N 1
ATOM 766 C CA . ASN A 1 96 ? -18.740 -3.843 31.054 1.00 88.06 96 ASN A CA 1
ATOM 767 C C . ASN A 1 96 ? -19.559 -3.358 32.259 1.00 88.06 96 ASN A C 1
ATOM 769 O O . ASN A 1 96 ? -20.497 -4.046 32.678 1.00 88.06 96 ASN A O 1
ATOM 773 N N . THR A 1 97 ? -19.206 -2.217 32.854 1.00 91.31 97 THR A N 1
ATOM 774 C CA . THR A 1 97 ? -19.981 -1.613 33.946 1.00 91.31 97 THR A CA 1
ATOM 775 C C . THR A 1 97 ? -21.305 -1.071 33.419 1.00 91.31 97 THR A C 1
ATOM 777 O O . THR A 1 97 ? -22.350 -1.478 33.931 1.00 91.31 97 THR A O 1
ATOM 780 N N . VAL A 1 98 ? -21.285 -0.299 32.330 1.00 91.00 98 VAL A N 1
ATOM 781 C CA . VAL A 1 98 ? -22.487 0.228 31.665 1.00 91.00 98 VAL A CA 1
ATOM 782 C C . VAL A 1 98 ? -23.426 -0.903 31.239 1.00 91.00 98 VAL A C 1
ATOM 784 O O . VAL A 1 98 ? -24.624 -0.846 31.506 1.00 91.00 98 VAL A O 1
ATOM 787 N N . ALA A 1 99 ? -22.913 -2.003 30.678 1.00 91.75 99 ALA A N 1
ATOM 788 C CA . ALA A 1 99 ? -23.741 -3.158 30.318 1.00 91.75 99 ALA A CA 1
ATOM 789 C C . ALA A 1 99 ? -24.454 -3.790 31.533 1.00 91.75 99 ALA A C 1
ATOM 791 O O . ALA A 1 99 ? -25.612 -4.210 31.447 1.00 91.75 99 ALA A O 1
ATOM 792 N N . LYS A 1 100 ? -23.786 -3.852 32.694 1.00 93.06 100 LYS A N 1
ATOM 793 C CA . LYS A 1 100 ? -24.398 -4.345 33.941 1.00 93.06 100 LYS A CA 1
ATOM 794 C C . LYS A 1 100 ? -25.451 -3.381 34.477 1.00 93.06 100 LYS A C 1
ATOM 796 O O . LYS A 1 100 ? -26.451 -3.840 35.031 1.00 93.06 100 LYS A O 1
ATOM 801 N N . GLU A 1 101 ? -25.218 -2.079 34.358 1.00 91.81 101 GLU A N 1
ATOM 802 C CA . GLU A 1 101 ? -26.162 -1.039 34.771 1.00 91.81 101 GLU A CA 1
ATOM 803 C C . GLU A 1 101 ? -27.405 -1.031 33.885 1.00 91.81 101 GLU A C 1
ATOM 805 O O . GLU A 1 101 ? -28.512 -1.102 34.418 1.00 91.81 101 GLU A O 1
ATOM 810 N N . ASN A 1 102 ? -27.243 -1.114 32.564 1.00 89.12 102 ASN A N 1
ATOM 811 C CA . ASN A 1 102 ? -28.350 -1.233 31.614 1.00 89.12 102 ASN A CA 1
ATOM 812 C C . ASN A 1 102 ? -29.237 -2.442 31.933 1.00 89.12 102 ASN A C 1
ATOM 814 O O . ASN A 1 102 ? -30.448 -2.301 32.077 1.00 89.12 102 ASN A O 1
ATOM 818 N N . LYS A 1 103 ? -28.646 -3.609 32.217 1.00 95.00 103 LYS A N 1
ATOM 819 C CA . LYS A 1 103 ? -29.407 -4.808 32.616 1.00 95.00 103 LYS A CA 1
ATOM 820 C C . LYS A 1 103 ? -30.165 -4.648 33.943 1.00 95.00 103 LYS A C 1
ATOM 822 O O . LYS A 1 103 ? -31.154 -5.342 34.189 1.00 95.00 103 LYS A O 1
ATOM 827 N N . LYS A 1 104 ? -29.683 -3.801 34.859 1.00 94.75 104 LYS A N 1
ATOM 828 C CA . LYS A 1 104 ? -30.403 -3.479 36.105 1.00 94.75 104 LYS A CA 1
ATOM 829 C C . LYS A 1 104 ? -31.545 -2.503 35.837 1.00 94.75 104 LYS A C 1
ATOM 831 O O . LYS A 1 104 ? -32.624 -2.712 36.388 1.00 94.75 104 LYS A O 1
ATOM 836 N N . LEU A 1 105 ? -31.312 -1.493 35.000 1.00 93.38 105 LEU A N 1
ATOM 837 C CA . LEU A 1 105 ? -32.314 -0.509 34.596 1.00 93.38 105 LEU A CA 1
ATOM 838 C C . LEU A 1 105 ? -33.465 -1.174 33.839 1.00 93.38 105 LEU A C 1
ATOM 840 O 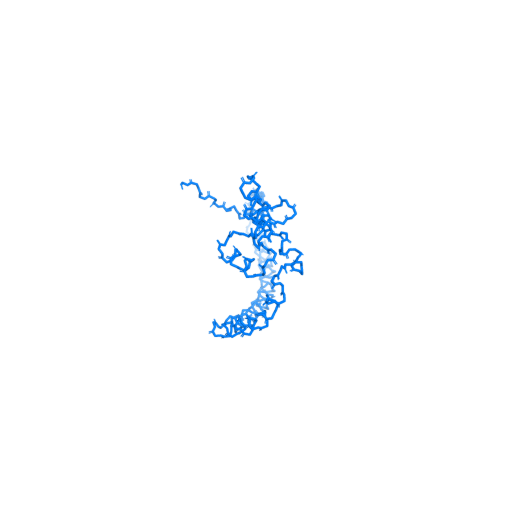O . LEU A 1 105 ? -34.609 -0.971 34.219 1.00 93.38 105 LEU A O 1
ATOM 844 N N . GLU A 1 106 ? -33.186 -2.068 32.888 1.00 92.06 106 GLU A N 1
ATOM 845 C CA . GLU A 1 106 ? -34.207 -2.863 32.184 1.00 92.06 106 GLU A CA 1
ATOM 846 C C . GLU A 1 106 ? -35.136 -3.604 33.160 1.00 92.06 106 GLU A C 1
ATOM 848 O O . GLU A 1 106 ? -36.358 -3.545 33.046 1.00 92.06 106 GLU A O 1
ATOM 853 N N . LYS A 1 107 ? -34.574 -4.234 34.201 1.00 94.25 107 LYS A N 1
ATOM 854 C CA . LYS A 1 107 ? -35.365 -4.920 35.239 1.00 94.25 107 LYS A CA 1
ATOM 855 C C . LYS A 1 107 ? -36.187 -3.969 36.106 1.00 94.25 107 LYS A C 1
ATOM 857 O O . LYS A 1 107 ? -37.199 -4.380 36.673 1.00 94.25 107 LYS A O 1
ATOM 862 N N . GLN A 1 108 ? -35.713 -2.744 36.315 1.00 93.31 108 GLN A N 1
ATOM 863 C CA . GLN A 1 108 ? -36.458 -1.724 37.053 1.00 93.31 108 GLN A CA 1
ATOM 864 C C . GLN A 1 108 ? -37.595 -1.161 36.201 1.00 93.31 108 GLN A C 1
ATOM 866 O O . GLN A 1 108 ? -38.698 -1.016 36.721 1.00 93.31 108 GLN A O 1
ATOM 871 N N . ILE A 1 109 ? -37.346 -0.928 34.910 1.00 93.56 109 ILE A N 1
ATOM 872 C CA . ILE A 1 109 ? -38.345 -0.498 33.930 1.00 93.56 109 ILE A CA 1
ATOM 873 C C . ILE A 1 109 ? -39.477 -1.528 33.859 1.00 93.56 109 ILE A C 1
ATOM 875 O O . ILE A 1 109 ? -40.620 -1.167 34.113 1.00 93.56 109 ILE A O 1
ATOM 879 N N . GLU A 1 110 ? -39.173 -2.822 33.704 1.00 93.00 110 GLU A N 1
ATOM 880 C CA . GLU A 1 110 ? -40.198 -3.881 33.651 1.00 93.00 110 GLU A CA 1
ATOM 881 C C . GLU A 1 110 ? -41.063 -3.937 34.931 1.00 93.00 110 GLU A C 1
ATOM 883 O O . GLU A 1 110 ? -42.270 -4.191 34.900 1.00 93.00 110 GLU A O 1
ATOM 888 N N . LYS A 1 111 ? -40.457 -3.693 36.102 1.00 93.88 111 LYS A N 1
ATOM 889 C CA . LYS A 1 111 ? -41.199 -3.624 37.372 1.00 93.88 111 LYS A CA 1
ATOM 890 C C . LYS A 1 111 ? -42.097 -2.394 37.442 1.00 93.88 111 LYS A C 1
ATOM 892 O O . LYS A 1 111 ? -43.218 -2.504 37.932 1.00 93.88 111 LYS A O 1
ATOM 897 N N . LEU A 1 112 ? -41.600 -1.239 37.005 1.00 90.44 112 LEU A N 1
ATOM 898 C CA . LEU A 1 112 ? -42.363 0.007 36.977 1.00 90.44 112 LEU A CA 1
ATOM 899 C C . LEU A 1 112 ? -43.538 -0.093 36.003 1.00 90.44 112 LEU A C 1
ATOM 901 O O . LEU A 1 112 ? -44.638 0.298 36.374 1.00 90.44 112 LEU A O 1
ATOM 905 N N . GLU A 1 113 ? -43.343 -0.697 34.832 1.00 89.00 113 GLU A N 1
ATOM 906 C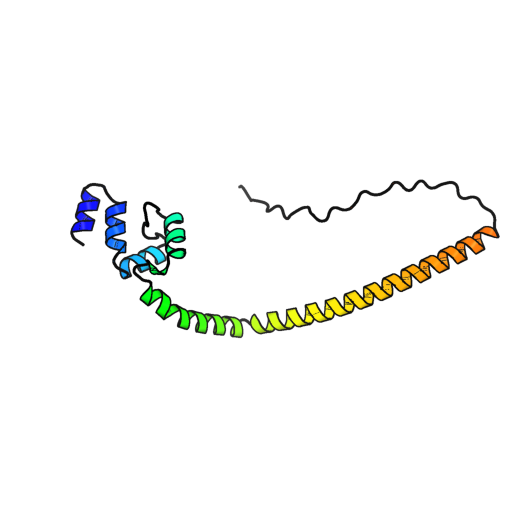 CA . GLU A 1 113 ? -44.407 -0.971 33.861 1.00 89.00 113 GLU A CA 1
ATOM 907 C C . GLU A 1 113 ? -45.498 -1.867 34.457 1.00 89.00 113 GLU A C 1
ATOM 909 O O . GLU A 1 113 ? -46.681 -1.550 34.351 1.00 89.00 113 GLU A O 1
ATOM 914 N N . LYS A 1 114 ? -45.125 -2.945 35.165 1.00 89.88 114 LYS A N 1
ATOM 915 C CA . LYS A 1 114 ? -46.099 -3.804 35.867 1.00 89.88 114 LYS A CA 1
ATOM 916 C C . LYS A 1 114 ? -46.875 -3.037 36.938 1.00 89.88 114 LYS A C 1
ATOM 918 O O . LYS A 1 114 ? -48.094 -3.154 36.999 1.00 89.88 114 LYS A O 1
ATOM 923 N N . MET A 1 115 ? -46.195 -2.212 37.737 1.00 85.12 115 MET A N 1
ATOM 924 C CA . MET A 1 115 ? -46.857 -1.380 38.748 1.00 85.12 115 MET A CA 1
ATOM 925 C C . MET A 1 115 ? -47.775 -0.319 38.126 1.00 85.12 115 MET A C 1
ATOM 927 O O . MET A 1 115 ? -48.867 -0.091 38.639 1.00 85.12 115 MET A O 1
ATOM 931 N N . GLN A 1 116 ? -47.376 0.311 37.018 1.00 84.69 116 GLN A N 1
ATOM 932 C CA . GLN A 1 116 ? -48.230 1.241 36.273 1.00 84.69 116 GLN A CA 1
ATOM 933 C C . GLN A 1 116 ? -49.470 0.532 35.726 1.00 84.69 116 GLN A C 1
ATOM 935 O O . GLN A 1 116 ? -50.577 1.042 35.873 1.00 84.69 116 GLN A O 1
ATOM 940 N N . LEU A 1 117 ? -49.303 -0.663 35.159 1.00 82.88 117 LEU A N 1
ATOM 941 C CA . LEU A 1 117 ? -50.401 -1.469 34.635 1.00 82.88 117 LEU A CA 1
ATOM 942 C C . LEU A 1 117 ? -51.400 -1.860 35.738 1.00 82.88 117 LEU A C 1
ATOM 944 O O . LEU A 1 117 ? -52.611 -1.817 35.523 1.00 82.88 117 LEU A O 1
ATOM 948 N N . ASP A 1 118 ? -50.912 -2.217 36.925 1.00 83.06 118 ASP A N 1
ATOM 949 C CA . ASP A 1 118 ? -51.761 -2.560 38.068 1.00 83.06 118 ASP A CA 1
ATOM 950 C C . ASP A 1 118 ? -52.495 -1.332 38.634 1.00 83.06 118 ASP A C 1
ATOM 952 O O . ASP A 1 118 ? -53.693 -1.411 38.910 1.00 83.06 118 ASP A O 1
ATOM 956 N N . LEU A 1 119 ? -51.831 -0.173 38.707 1.00 79.38 119 LEU A N 1
ATOM 957 C CA . LEU A 1 119 ? -52.455 1.091 39.114 1.00 79.38 119 LEU A CA 1
ATOM 958 C C . LEU A 1 119 ? -53.511 1.580 38.114 1.00 79.38 119 LEU A C 1
ATOM 960 O O . LEU A 1 119 ? -54.549 2.082 38.539 1.00 79.38 119 LEU A O 1
ATOM 964 N N . VAL A 1 120 ? -53.293 1.413 36.804 1.00 77.75 120 VAL A N 1
ATOM 965 C CA . VAL A 1 120 ? -54.297 1.729 35.770 1.00 77.75 120 VAL A CA 1
ATOM 966 C C . VAL A 1 120 ? -55.511 0.810 35.913 1.00 77.75 120 VAL A C 1
ATOM 968 O O . VAL A 1 120 ? -56.637 1.294 35.947 1.00 77.75 120 VAL A O 1
ATOM 971 N N . LYS A 1 121 ? -55.308 -0.495 36.137 1.00 77.62 121 LYS A N 1
ATOM 972 C CA . LYS A 1 121 ? -56.412 -1.432 36.419 1.00 77.62 121 LYS A CA 1
ATOM 973 C C . LYS A 1 121 ? -57.177 -1.080 37.697 1.00 77.62 121 LYS A C 1
ATOM 975 O O . LYS A 1 121 ? -58.384 -1.307 37.776 1.00 77.62 121 LYS A O 1
ATOM 980 N N . GLU A 1 122 ? -56.503 -0.571 38.726 1.00 75.25 122 GLU A N 1
ATOM 981 C CA . GLU A 1 122 ? -57.151 -0.090 39.952 1.00 75.25 122 GLU A CA 1
ATOM 982 C C . GLU A 1 122 ? -57.864 1.255 39.759 1.00 75.25 122 GLU A C 1
ATOM 984 O O . GLU A 1 122 ? -58.922 1.473 40.356 1.00 75.25 122 GLU A O 1
ATOM 989 N N . ALA A 1 123 ? -57.340 2.135 38.904 1.00 64.75 123 ALA A N 1
ATOM 990 C CA . ALA A 1 123 ? -57.987 3.382 38.509 1.00 64.75 123 ALA A CA 1
ATOM 991 C C . ALA A 1 123 ? -59.243 3.127 37.656 1.00 64.75 123 ALA A C 1
ATOM 993 O O . ALA A 1 123 ? -60.275 3.742 37.918 1.00 64.75 123 ALA A O 1
ATOM 994 N N . ASP A 1 124 ? -59.214 2.151 36.743 1.00 58.16 124 ASP A N 1
ATOM 995 C CA . ASP A 1 124 ? -60.376 1.713 35.954 1.00 58.16 124 ASP A CA 1
ATOM 996 C C . ASP A 1 124 ? -61.467 1.073 36.829 1.00 58.16 124 ASP A C 1
ATOM 998 O O . ASP A 1 124 ? -62.665 1.270 36.618 1.00 58.16 124 ASP A O 1
ATOM 1002 N N . LYS A 1 125 ? -61.076 0.357 37.891 1.00 55.69 125 LYS A N 1
ATOM 1003 C CA . LYS A 1 125 ? -62.024 -0.150 38.901 1.00 55.69 125 LYS A CA 1
ATOM 1004 C C . LYS A 1 125 ? -62.643 0.964 39.747 1.00 55.69 125 LYS A C 1
ATOM 1006 O O . LYS A 1 125 ? -63.768 0.811 40.215 1.00 55.69 125 LYS A O 1
ATOM 1011 N N . LYS A 1 126 ? -61.938 2.084 39.945 1.00 51.97 126 LYS A N 1
ATOM 1012 C CA . LYS A 1 126 ? -62.482 3.278 40.612 1.00 51.97 126 LYS A CA 1
ATOM 1013 C C . LYS A 1 126 ? -63.321 4.150 39.665 1.00 51.97 126 LYS A C 1
ATOM 1015 O O . LYS A 1 126 ? -64.273 4.765 40.137 1.00 51.97 126 LYS A O 1
ATOM 1020 N N . SER A 1 127 ? -63.050 4.159 38.355 1.00 43.00 127 SER A N 1
ATOM 1021 C CA . SER A 1 127 ? -63.847 4.895 37.358 1.00 43.00 127 SER A CA 1
ATOM 1022 C C . SER A 1 127 ? -65.218 4.251 37.090 1.00 43.00 127 SER A C 1
ATOM 1024 O O . SER A 1 127 ? -66.188 4.970 36.857 1.00 43.00 127 SER A O 1
ATOM 1026 N N . GLN A 1 128 ? -65.367 2.929 37.267 1.00 42.22 128 GLN A N 1
ATOM 1027 C CA . GLN A 1 128 ? -66.680 2.256 37.242 1.00 42.22 128 GLN A CA 1
ATOM 1028 C C . GLN A 1 128 ? -67.643 2.675 38.376 1.00 42.22 128 GLN A C 1
ATOM 1030 O O . GLN A 1 128 ? -68.823 2.331 38.315 1.00 42.22 128 GLN A O 1
ATOM 1035 N N . VAL A 1 129 ? -67.195 3.442 39.382 1.00 42.03 129 VAL A N 1
ATOM 1036 C CA . VAL A 1 129 ? -68.055 3.938 40.479 1.00 42.03 129 VAL A CA 1
ATOM 1037 C C . VAL A 1 129 ? -68.570 5.369 40.247 1.00 42.03 129 VAL A C 1
ATOM 1039 O O . VAL A 1 129 ? -69.543 5.779 40.876 1.00 42.03 129 VAL A O 1
ATOM 1042 N N . THR A 1 130 ? -68.039 6.118 39.278 1.00 35.69 130 THR A N 1
ATOM 1043 C CA . THR A 1 130 ? -68.642 7.387 38.833 1.00 35.69 130 THR A CA 1
ATOM 1044 C C . THR A 1 130 ? -68.780 7.367 37.323 1.00 35.69 130 THR A C 1
ATOM 1046 O O . THR A 1 130 ? -67.864 7.737 36.594 1.00 35.69 130 THR A O 1
ATOM 1049 N N . GLY A 1 131 ? -69.935 6.883 36.863 1.00 43.53 131 GLY A N 1
ATOM 1050 C CA . GLY A 1 131 ? -70.248 6.743 35.450 1.00 43.53 131 GLY A CA 1
ATOM 1051 C C . GLY A 1 131 ? -70.108 8.054 34.683 1.00 43.53 131 GLY A C 1
ATOM 1052 O O . GLY A 1 131 ? -70.949 8.938 34.804 1.00 43.53 131 GLY A O 1
ATOM 1053 N N . VAL A 1 132 ? -69.092 8.121 33.829 1.00 32.28 132 VAL A N 1
ATOM 1054 C CA . VAL A 1 132 ? -69.105 8.906 32.595 1.00 32.28 132 VAL A CA 1
ATOM 1055 C C . VAL A 1 132 ? -68.453 8.038 31.521 1.00 32.28 132 VAL A C 1
ATOM 1057 O O . VAL A 1 132 ? -67.320 7.591 31.676 1.00 32.28 132 VAL A O 1
ATOM 1060 N N . LYS A 1 133 ? -69.211 7.750 30.457 1.00 42.94 133 LYS A N 1
ATOM 1061 C CA . LYS A 1 133 ? -68.719 7.082 29.248 1.00 42.94 133 LYS A CA 1
ATOM 1062 C C . LYS A 1 133 ? -67.662 7.975 28.595 1.00 42.94 133 LYS A C 1
ATOM 1064 O O . LYS A 1 133 ? -67.950 9.140 28.335 1.00 42.94 133 LYS A O 1
ATOM 1069 N N . LEU A 1 134 ? -66.480 7.431 28.326 1.00 34.66 134 LEU A N 1
ATOM 1070 C CA . LEU A 1 134 ? -65.550 8.007 27.361 1.00 34.66 134 LEU A CA 1
ATOM 1071 C C . LEU A 1 134 ? -65.708 7.229 26.061 1.00 34.66 134 LEU A C 1
ATOM 1073 O O . LEU A 1 134 ? -65.511 6.014 26.030 1.00 34.66 134 LEU A O 1
ATOM 1077 N N . ASP A 1 135 ? -66.142 7.952 25.035 1.00 38.81 135 ASP A N 1
ATOM 1078 C CA . ASP A 1 135 ? -66.239 7.466 23.671 1.00 38.81 135 ASP A CA 1
ATOM 1079 C C . ASP A 1 135 ? -64.851 7.087 23.129 1.00 38.81 135 ASP A C 1
ATOM 1081 O O . ASP A 1 135 ? -63.814 7.618 23.530 1.00 38.81 135 ASP A O 1
ATOM 1085 N N . GLU A 1 136 ? -64.886 6.120 22.224 1.00 40.66 136 GLU A N 1
ATOM 1086 C CA . GLU A 1 136 ? -63.797 5.478 21.497 1.00 40.66 136 GLU A CA 1
ATOM 1087 C C . GLU A 1 136 ? -62.747 6.472 20.961 1.00 40.66 136 GLU A C 1
ATOM 1089 O O . GLU A 1 136 ? -63.005 7.242 20.036 1.00 40.66 136 GLU A O 1
ATOM 1094 N N . VAL A 1 137 ? -61.532 6.435 21.524 1.00 38.59 137 VAL A N 1
ATOM 1095 C CA . VAL A 1 137 ? -60.352 7.063 20.914 1.00 38.59 137 VAL A CA 1
ATOM 1096 C C . VAL A 1 137 ? -59.706 6.029 20.001 1.00 38.59 137 VAL A C 1
ATOM 1098 O O . VAL A 1 137 ? -59.075 5.078 20.461 1.00 38.59 137 VAL A O 1
ATOM 1101 N N . VAL A 1 138 ? -59.882 6.230 18.698 1.00 41.75 138 VAL A N 1
ATOM 1102 C CA . VAL A 1 138 ? -59.137 5.532 17.648 1.00 41.75 138 VAL A CA 1
ATOM 1103 C C . VAL A 1 138 ? -57.665 5.921 17.782 1.00 41.75 138 VAL A C 1
ATOM 110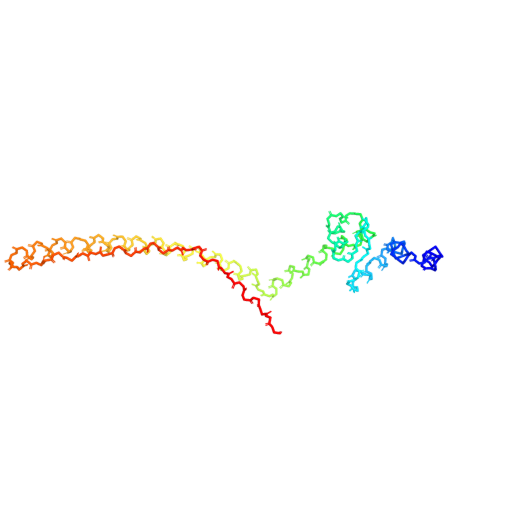5 O O . VAL A 1 138 ? -57.308 7.084 17.602 1.00 41.75 138 VAL A O 1
ATOM 1108 N N . VAL A 1 139 ? -56.816 4.954 18.126 1.00 38.34 139 VAL A N 1
ATOM 1109 C CA . VAL A 1 139 ? -55.360 5.114 18.089 1.00 38.34 139 VAL A CA 1
ATOM 1110 C C . VAL A 1 139 ? -54.910 4.721 16.688 1.00 38.34 139 VAL A C 1
ATOM 1112 O O . VAL A 1 139 ? -54.971 3.553 16.316 1.00 38.34 139 VAL A O 1
ATOM 1115 N N . GLU A 1 140 ? -54.511 5.709 15.895 1.00 43.56 140 GLU A N 1
ATOM 1116 C CA . GLU A 1 140 ? -53.820 5.477 14.631 1.00 43.56 140 GLU A CA 1
ATOM 1117 C C . GLU A 1 140 ? -52.422 4.921 14.959 1.00 43.56 140 GLU A C 1
ATOM 1119 O O . GLU A 1 140 ? -51.669 5.528 15.726 1.00 43.56 140 GLU A O 1
ATOM 1124 N N . GLU A 1 141 ? -52.103 3.723 14.463 1.00 45.34 141 GLU A N 1
ATOM 1125 C CA . GLU A 1 141 ? -50.806 3.083 14.694 1.00 45.34 141 GLU A CA 1
ATOM 1126 C C . GLU A 1 141 ? -49.692 3.923 14.054 1.00 45.34 141 GLU A C 1
ATOM 1128 O O . GLU A 1 141 ? -49.665 4.132 12.840 1.00 45.34 141 GLU A O 1
ATOM 1133 N N . LEU A 1 142 ? -48.750 4.405 14.871 1.00 47.19 142 LEU A N 1
ATOM 1134 C CA . LEU A 1 142 ? -47.521 5.009 14.361 1.00 47.19 142 LEU A CA 1
ATOM 1135 C C . LEU A 1 142 ? -46.682 3.929 13.655 1.00 47.19 142 LEU A C 1
ATOM 1137 O O . LEU A 1 142 ? -46.506 2.841 14.213 1.00 47.19 142 LEU A O 1
ATO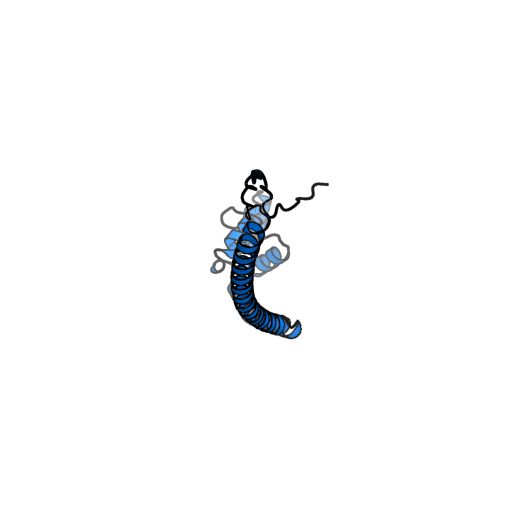M 1141 N N . PRO A 1 143 ? -46.143 4.211 12.455 1.00 50.00 143 PRO A N 1
ATOM 1142 C CA . PRO A 1 143 ? -45.363 3.235 11.711 1.00 50.00 143 PRO A CA 1
ATOM 1143 C C . PRO A 1 143 ? -44.058 2.871 12.443 1.00 50.00 143 PRO A C 1
ATOM 1145 O O . PRO A 1 143 ? -43.546 3.672 13.234 1.00 50.00 143 PRO A O 1
ATOM 1148 N N . PRO A 1 144 ? -43.488 1.681 12.172 1.00 53.78 144 PRO A N 1
ATOM 1149 C CA . PRO A 1 144 ? -42.256 1.235 12.810 1.00 53.78 144 PRO A CA 1
ATOM 1150 C C . PRO A 1 144 ? -41.096 2.175 12.468 1.00 53.78 144 PRO A C 1
ATOM 1152 O O . PRO A 1 144 ? -40.890 2.517 11.305 1.00 53.78 144 PRO A O 1
ATOM 1155 N N . TYR A 1 145 ? -40.324 2.567 13.480 1.00 51.31 145 TYR A N 1
ATOM 1156 C CA . TYR A 1 145 ? -39.095 3.333 13.293 1.00 51.31 145 TYR A CA 1
ATOM 1157 C C . TYR A 1 145 ? -37.989 2.408 12.766 1.00 51.31 145 TYR A C 1
ATOM 1159 O O . TYR A 1 145 ? -37.580 1.469 13.454 1.00 51.31 145 TYR A O 1
ATOM 1167 N N . ASP A 1 146 ? -37.530 2.662 11.541 1.00 49.19 146 ASP A N 1
ATOM 1168 C CA . ASP A 1 146 ? -36.521 1.862 10.846 1.00 49.19 146 ASP A CA 1
ATOM 1169 C C . ASP A 1 146 ? -35.108 2.333 11.244 1.00 49.19 146 ASP A C 1
ATOM 1171 O O . ASP A 1 146 ? -34.722 3.474 10.997 1.00 49.19 146 ASP A O 1
ATOM 1175 N N . VAL A 1 147 ? -34.319 1.474 11.898 1.00 47.75 147 VAL A N 1
ATOM 1176 C CA . VAL A 1 147 ? -32.980 1.814 12.444 1.00 47.75 147 VAL A CA 1
ATOM 1177 C C . VAL A 1 147 ? -31.866 1.605 11.399 1.00 47.75 147 VAL A C 1
ATOM 1179 O O . VAL A 1 147 ? -30.690 1.483 11.737 1.00 47.75 147 VAL A O 1
ATOM 1182 N N . HIS A 1 148 ? -32.217 1.541 10.114 1.00 46.28 148 HIS A N 1
ATOM 1183 C CA . HIS A 1 148 ? -31.291 1.179 9.037 1.00 46.28 148 HIS A CA 1
ATOM 1184 C C . HIS A 1 148 ? -31.004 2.273 8.001 1.00 46.28 148 HIS A C 1
ATOM 1186 O O . HIS A 1 148 ? -30.378 1.972 6.984 1.00 46.28 148 HIS A O 1
ATOM 1192 N N . GLU A 1 149 ? -31.337 3.544 8.252 1.00 41.00 149 GLU A N 1
ATOM 1193 C CA . GLU A 1 149 ? -30.809 4.616 7.399 1.00 41.00 149 GLU A CA 1
ATOM 1194 C C . GLU A 1 149 ? -29.349 4.922 7.729 1.00 41.00 149 GLU A C 1
ATOM 1196 O O . GLU A 1 149 ? -28.981 5.508 8.750 1.00 41.00 149 GLU A O 1
ATOM 1201 N N . GLY A 1 150 ? -28.514 4.424 6.823 1.00 39.19 150 GLY A N 1
ATOM 1202 C CA . GLY A 1 150 ? -27.082 4.561 6.821 1.00 39.19 150 GLY A CA 1
ATOM 1203 C C . GLY A 1 150 ? -26.615 6.008 6.744 1.00 39.19 150 GLY A C 1
ATOM 1204 O O . GLY A 1 150 ? -27.211 6.893 6.138 1.00 39.19 150 GLY A O 1
ATOM 1205 N N . PHE A 1 151 ? -25.459 6.171 7.360 1.00 36.75 151 PHE A N 1
ATOM 1206 C CA . PHE A 1 151 ? -24.493 7.240 7.220 1.00 36.75 151 PHE A CA 1
ATOM 1207 C C . PHE A 1 151 ? -24.245 7.580 5.733 1.00 36.75 151 PHE A C 1
ATOM 1209 O O . PHE A 1 151 ? -23.398 6.969 5.082 1.00 36.75 151 PHE A O 1
ATOM 1216 N N . GLU A 1 152 ? -24.973 8.549 5.172 1.00 42.69 152 GLU A N 1
ATOM 1217 C CA . GLU A 1 152 ? -24.579 9.172 3.907 1.00 42.69 152 GLU A CA 1
ATOM 1218 C C . GLU A 1 152 ? -23.440 10.166 4.166 1.00 42.69 152 GLU A C 1
ATOM 1220 O O . GLU A 1 152 ? -23.621 11.268 4.691 1.00 42.69 152 GLU A O 1
ATOM 1225 N N . GLU A 1 153 ? -22.233 9.758 3.772 1.00 43.53 153 GLU A N 1
ATOM 1226 C CA . GLU A 1 153 ? -21.095 10.648 3.576 1.00 43.53 153 GLU A CA 1
ATOM 1227 C C . GLU A 1 153 ? -21.480 11.776 2.608 1.00 43.53 153 GLU A C 1
ATOM 1229 O O . GLU A 1 153 ? -21.623 11.578 1.397 1.00 43.53 153 GLU A O 1
ATOM 1234 N N . LYS A 1 154 ? -21.579 13.005 3.122 1.00 42.22 154 LYS A N 1
ATOM 1235 C CA . LYS A 1 154 ? -21.563 14.205 2.284 1.00 42.22 154 LYS A CA 1
ATOM 1236 C C . LYS A 1 154 ? -20.207 14.303 1.581 1.00 42.22 154 LYS A C 1
ATOM 1238 O O . LYS A 1 154 ? -19.255 14.870 2.114 1.00 42.22 154 LYS A O 1
ATOM 1243 N N . LYS A 1 155 ? -20.128 13.795 0.350 1.00 41.78 155 LYS A N 1
ATOM 1244 C CA . LYS A 1 155 ? -19.093 14.197 -0.608 1.00 41.78 155 LYS A CA 1
ATOM 1245 C C . LYS A 1 155 ? -19.292 15.669 -0.950 1.00 41.78 155 LYS A C 1
ATOM 1247 O O . LYS A 1 155 ? -20.187 16.028 -1.710 1.00 41.78 155 LYS A O 1
ATOM 1252 N N . SER A 1 156 ? -18.422 16.496 -0.383 1.00 40.84 156 SER A N 1
ATOM 1253 C CA . SER A 1 156 ? -18.158 17.855 -0.839 1.00 40.84 156 SER A CA 1
ATOM 1254 C C . SER A 1 156 ? -17.725 17.829 -2.310 1.00 40.84 156 SER A C 1
ATOM 1256 O O . SER A 1 156 ? -16.751 17.162 -2.667 1.00 40.84 156 SER A O 1
ATOM 1258 N N . LYS A 1 157 ? -18.470 18.534 -3.160 1.00 45.69 157 LYS A N 1
ATOM 1259 C CA . LYS A 1 157 ? -18.018 19.032 -4.458 1.00 45.69 157 LYS A CA 1
ATOM 1260 C C . LYS A 1 157 ? -18.262 20.534 -4.432 1.00 45.69 157 LYS A C 1
ATOM 1262 O O . LYS A 1 157 ? -19.400 20.948 -4.610 1.00 45.69 157 LYS A O 1
ATOM 1267 N N . ASP A 1 158 ? -17.188 21.274 -4.210 1.00 42.53 158 ASP A N 1
ATOM 1268 C CA . ASP A 1 158 ? -16.935 22.616 -4.731 1.00 42.53 158 ASP A CA 1
ATOM 1269 C C . ASP A 1 158 ? -15.440 22.689 -5.070 1.00 42.53 158 ASP A C 1
ATOM 1271 O O . ASP A 1 158 ? -14.635 22.139 -4.277 1.00 42.53 158 ASP A O 1
#

Secondary structure (DSSP, 8-state):
-HHHHHHHHTT-HHHHHHHHTTSHHHHHHHHHTT-PPPBTTB-THHHHHHHHHSGGGSTTHHHHHHHHHHHHHHHHHHHHHTTHHHHHHHHHHHHHHHHHHHHHHHHHHHHHHHHHHHHHHHHHHHHTTS--PPP----PPPPP--TT----------

pLDDT: mean 78.64, std 20.08, range [32.28, 96.62]

Radius of gyration: 34.4 Å; chains: 1; bounding box: 94×34×69 Å